Protein AF-A0A1F8FA26-F1 (afdb_monomer)

Solvent-accessible surface area (backbone atoms only — not comparable to full-atom values): 6051 Å² total; per-residue (Å²): 136,88,83,83,86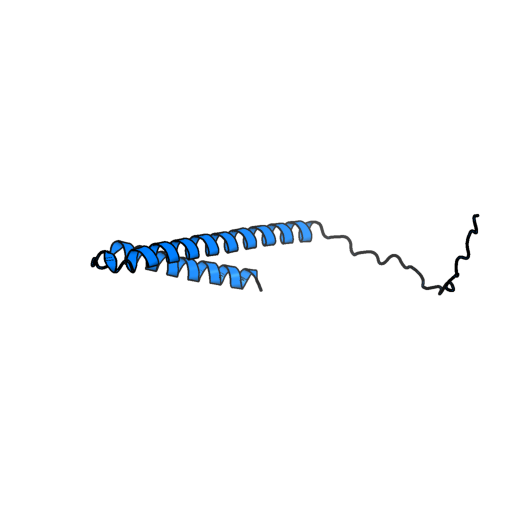,81,84,82,80,76,78,87,73,88,66,86,80,64,79,75,72,70,71,79,78,54,64,70,58,53,56,51,51,51,51,54,50,51,52,52,49,52,50,53,49,51,48,52,54,44,54,50,50,47,51,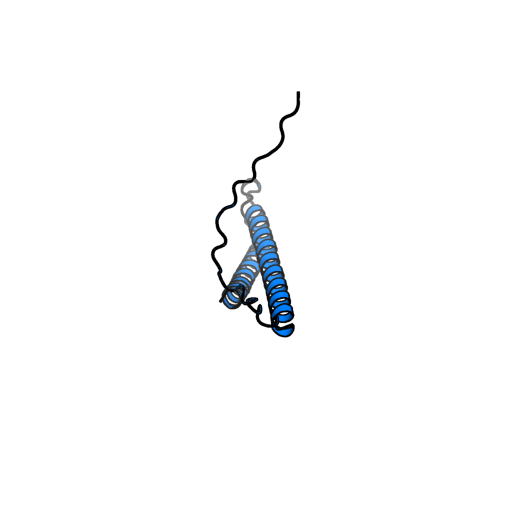54,53,47,54,65,45,60,41,65,90,71,73,56,77,61,51,73,68,58,51,52,53,49,48,51,46,52,54,51,48,52,54,52,50,51,54,50,54,64,74,72,107

Sequence (97 aa):
MSFLRKKEVIPQTKSDDSPKETPPRDLLSEEFNELAGEERKGINRRIFDLESAERILLELAIDKESGISPTTSLLEILQKIREELKDIRQVKEVLDQ

Foldseek 3Di:
DDDDDDDDDDDDDDDPPPPPPPDPDPVVVVVVVVVLVVVLVVLVVLLVVLVVVLVVLVCVQPPVVVVDHDDPVSVVVNVVSVVVNVVSVVVNVVSVD

Structure (mmCIF, N/CA/C/O backbone):
data_AF-A0A1F8FA26-F1
#
_entry.id   AF-A0A1F8FA26-F1
#
loop_
_atom_site.group_PDB
_atom_site.id
_atom_site.type_symbol
_atom_site.label_atom_id
_atom_site.label_alt_id
_atom_site.label_comp_id
_atom_site.label_asym_id
_atom_site.label_entity_id
_atom_site.label_seq_id
_atom_site.pdbx_PDB_ins_code
_atom_site.Cartn_x
_atom_site.Cartn_y
_atom_site.Cartn_z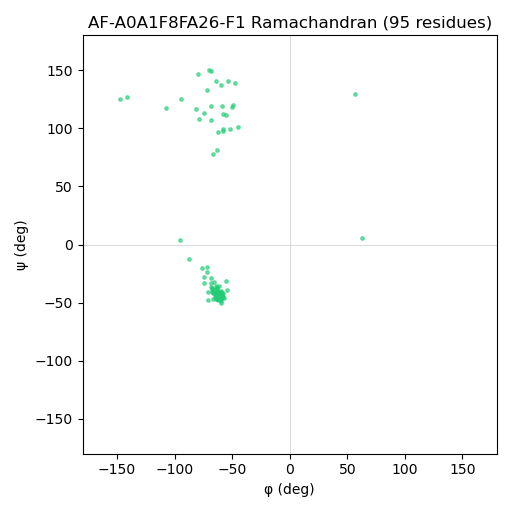
_atom_site.occupancy
_atom_site.B_iso_or_equiv
_atom_site.auth_seq_id
_atom_site.auth_comp_id
_atom_site.auth_asym_id
_atom_site.auth_atom_id
_atom_site.pdbx_PDB_model_num
ATOM 1 N N . MET A 1 1 ? 69.592 5.656 1.514 1.00 38.62 1 MET A N 1
ATOM 2 C CA . MET A 1 1 ? 70.218 4.824 0.465 1.00 38.62 1 MET A CA 1
ATOM 3 C C . MET A 1 1 ? 69.121 4.247 -0.412 1.00 38.62 1 MET A C 1
ATOM 5 O O . MET A 1 1 ? 68.280 3.514 0.087 1.00 38.62 1 MET A O 1
ATOM 9 N N . SER A 1 2 ? 69.090 4.665 -1.676 1.00 44.03 2 SER A N 1
ATOM 10 C CA . SER A 1 2 ? 68.211 4.172 -2.742 1.00 44.03 2 SER A CA 1
ATOM 11 C C . SER A 1 2 ? 68.558 2.743 -3.143 1.00 44.03 2 SER A C 1
ATOM 13 O O . SER A 1 2 ? 69.747 2.474 -3.223 1.00 44.03 2 SER A 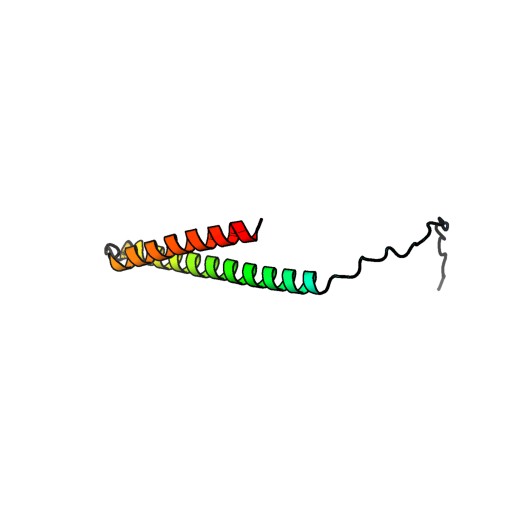O 1
ATOM 15 N N . PHE A 1 3 ? 67.586 1.935 -3.579 1.00 47.12 3 PHE A N 1
ATOM 16 C CA . PHE A 1 3 ? 67.767 1.073 -4.756 1.00 47.12 3 PHE A CA 1
ATOM 17 C C . PHE A 1 3 ? 66.443 0.896 -5.514 1.00 47.12 3 PHE A C 1
ATOM 19 O O . PHE A 1 3 ? 65.415 0.529 -4.953 1.00 47.12 3 PHE A O 1
ATOM 26 N N . LEU A 1 4 ? 66.497 1.225 -6.807 1.00 49.12 4 LEU A N 1
ATOM 27 C CA . LEU A 1 4 ? 65.444 1.077 -7.807 1.00 49.12 4 LEU A CA 1
ATOM 28 C C . LEU A 1 4 ? 65.346 -0.372 -8.331 1.00 49.12 4 LEU A C 1
ATOM 30 O O . LEU A 1 4 ? 66.370 -0.995 -8.588 1.00 49.12 4 LEU A O 1
ATOM 34 N N . ARG A 1 5 ? 64.097 -0.755 -8.656 1.00 50.81 5 ARG A N 1
ATOM 35 C CA . ARG A 1 5 ? 63.594 -1.620 -9.756 1.00 50.81 5 ARG A CA 1
ATOM 36 C C . ARG A 1 5 ? 64.130 -3.053 -9.899 1.00 50.81 5 ARG A C 1
ATOM 38 O O . ARG A 1 5 ? 65.283 -3.226 -10.262 1.00 50.81 5 ARG A O 1
ATOM 45 N N . LYS A 1 6 ? 63.195 -4.011 -10.019 1.00 48.56 6 LYS A N 1
ATOM 46 C CA . LYS A 1 6 ? 63.006 -4.779 -11.271 1.00 48.56 6 LYS A CA 1
ATOM 47 C C . LYS A 1 6 ? 61.520 -5.031 -11.537 1.00 48.56 6 LYS A C 1
ATOM 49 O O . LYS A 1 6 ? 60.794 -5.508 -10.678 1.00 48.56 6 LYS A O 1
ATOM 54 N N . LYS A 1 7 ? 61.098 -4.651 -12.746 1.00 54.16 7 LYS A N 1
ATOM 55 C CA . LYS A 1 7 ? 59.859 -5.092 -13.387 1.00 54.16 7 LYS A CA 1
ATOM 56 C C . LYS A 1 7 ? 60.031 -6.578 -13.701 1.00 54.16 7 LYS A C 1
ATOM 58 O O . LYS A 1 7 ? 60.934 -6.902 -14.471 1.00 54.16 7 LYS A O 1
ATOM 63 N N . GLU A 1 8 ? 59.202 -7.449 -13.145 1.00 48.75 8 GLU A N 1
ATOM 64 C CA . GLU A 1 8 ? 59.016 -8.774 -13.732 1.00 48.75 8 GLU A CA 1
ATOM 65 C C . GLU A 1 8 ? 58.023 -8.644 -14.883 1.00 48.75 8 GLU A C 1
ATOM 67 O O . GLU A 1 8 ? 56.890 -8.188 -14.733 1.00 48.75 8 GLU A O 1
ATOM 72 N N . VAL A 1 9 ? 58.530 -8.947 -16.072 1.00 50.53 9 VAL A N 1
ATOM 73 C CA . VAL A 1 9 ? 57.785 -9.008 -17.321 1.00 50.53 9 VAL A CA 1
ATOM 74 C C . VAL A 1 9 ? 57.057 -10.347 -17.321 1.00 50.53 9 VAL A C 1
ATOM 76 O O . VAL A 1 9 ? 57.693 -11.387 -17.479 1.00 50.53 9 VAL A O 1
ATOM 79 N N . ILE A 1 10 ? 55.738 -10.332 -17.139 1.00 55.09 10 ILE A N 1
ATOM 80 C CA . ILE A 1 10 ? 54.912 -11.498 -17.469 1.00 55.09 10 ILE A CA 1
ATOM 81 C C . ILE A 1 10 ? 54.858 -11.579 -19.007 1.00 55.09 10 ILE A C 1
ATOM 83 O O . ILE A 1 10 ? 54.687 -10.539 -19.653 1.00 55.09 10 ILE A O 1
ATOM 87 N N . PRO A 1 11 ? 55.067 -12.761 -19.618 1.00 44.78 11 PRO A N 1
ATOM 88 C CA . PRO A 1 11 ? 55.196 -12.893 -21.064 1.00 44.78 11 PRO A CA 1
ATOM 89 C C . PRO A 1 11 ? 53.940 -12.406 -21.785 1.00 44.78 11 PRO A C 1
ATOM 91 O O . PRO A 1 11 ? 52.823 -12.743 -21.394 1.00 44.78 11 PRO A O 1
ATOM 94 N N . GLN A 1 12 ? 54.145 -11.659 -22.873 1.00 49.53 12 GLN A N 1
ATOM 95 C CA . GLN A 1 12 ? 53.111 -11.337 -23.851 1.00 49.53 12 GLN A CA 1
ATOM 96 C C . GLN A 1 12 ? 52.525 -12.636 -24.413 1.00 49.53 12 GLN A C 1
ATOM 98 O O . GLN A 1 12 ? 53.076 -13.241 -25.334 1.00 49.53 12 GLN A O 1
ATOM 103 N N . THR A 1 13 ? 51.390 -13.061 -23.872 1.00 43.84 13 THR A N 1
ATOM 104 C CA . THR A 1 13 ? 50.467 -13.907 -24.615 1.00 43.84 13 THR A CA 1
ATOM 105 C C . THR A 1 13 ? 49.778 -12.997 -25.619 1.00 43.84 13 THR A C 1
ATOM 107 O O . THR A 1 13 ? 49.080 -12.054 -25.263 1.00 43.84 13 THR A O 1
ATOM 110 N N . LYS A 1 14 ? 50.061 -13.237 -26.900 1.00 53.91 14 LYS A N 1
ATOM 111 C CA . LYS A 1 14 ? 49.287 -12.686 -28.006 1.00 53.91 14 LYS A CA 1
ATOM 112 C C . LYS A 1 14 ? 47.870 -13.243 -27.881 1.00 53.91 14 LYS A C 1
ATOM 114 O O . LYS A 1 14 ? 47.625 -14.373 -28.290 1.00 53.91 14 LYS A O 1
ATOM 119 N N . SER A 1 15 ? 46.966 -12.489 -27.283 1.00 50.38 15 SER A N 1
ATOM 120 C CA . SER A 1 15 ? 45.547 -12.620 -27.578 1.00 50.38 15 SER A CA 1
ATOM 121 C C . SER A 1 15 ? 45.175 -11.390 -28.375 1.00 50.38 15 SER A C 1
ATOM 123 O O . SER A 1 15 ? 45.347 -10.277 -27.884 1.00 50.38 15 SER A O 1
ATOM 125 N N . ASP A 1 16 ? 44.746 -11.607 -29.613 1.00 44.31 16 ASP A N 1
ATOM 126 C CA . ASP A 1 16 ? 44.060 -10.615 -30.424 1.00 44.31 16 ASP A CA 1
ATOM 127 C C . ASP A 1 16 ? 42.998 -9.913 -29.569 1.00 44.31 16 ASP A C 1
ATOM 129 O O . ASP A 1 16 ? 41.912 -10.453 -29.338 1.00 44.31 16 ASP A O 1
ATOM 133 N N . ASP A 1 17 ? 43.315 -8.704 -29.098 1.00 51.09 17 ASP A N 1
ATOM 134 C CA . ASP A 1 17 ? 42.325 -7.715 -28.687 1.00 51.09 17 ASP A CA 1
ATOM 135 C C . ASP A 1 17 ? 41.581 -7.310 -29.957 1.00 51.09 17 ASP A C 1
ATOM 137 O O . ASP A 1 17 ? 41.811 -6.269 -30.573 1.00 51.09 17 ASP A O 1
ATOM 141 N N . SER A 1 18 ? 40.675 -8.190 -30.371 1.00 50.28 18 SER A N 1
ATOM 142 C CA . SER A 1 18 ? 39.514 -7.751 -31.118 1.00 50.28 18 SER A CA 1
ATOM 143 C C . SER A 1 18 ? 38.828 -6.773 -30.167 1.00 50.28 18 SER A C 1
ATOM 145 O O . SER A 1 18 ? 38.477 -7.205 -29.061 1.00 50.28 18 SER A O 1
ATOM 147 N N . PRO A 1 19 ? 38.648 -5.481 -30.503 1.00 47.28 19 PRO A N 1
ATOM 148 C CA . PRO A 1 19 ? 37.723 -4.674 -29.735 1.00 47.28 19 PRO A CA 1
ATOM 149 C C . PRO A 1 19 ? 36.411 -5.446 -29.798 1.00 47.28 19 PRO A C 1
ATOM 151 O O . PRO A 1 19 ? 35.845 -5.629 -30.875 1.00 47.28 19 PRO A O 1
ATOM 154 N N . LYS A 1 20 ? 35.976 -6.005 -28.664 1.00 46.19 20 LYS A N 1
ATOM 155 C CA . LYS A 1 20 ? 34.588 -6.415 -28.530 1.00 46.19 20 LYS A CA 1
ATOM 156 C C . LYS A 1 20 ? 33.832 -5.127 -28.782 1.00 46.19 20 LYS A C 1
ATOM 158 O O . LYS A 1 20 ? 33.802 -4.267 -27.904 1.00 46.19 20 LYS A O 1
ATOM 163 N N . GLU A 1 21 ? 33.334 -4.959 -30.001 1.00 48.91 21 GLU A N 1
ATOM 164 C CA . GLU A 1 21 ? 32.310 -3.986 -30.311 1.00 48.91 21 GLU A CA 1
ATOM 165 C C . GLU A 1 21 ? 31.213 -4.273 -29.294 1.00 48.91 21 GLU A C 1
ATOM 167 O O . GLU A 1 21 ? 30.478 -5.254 -29.398 1.00 48.91 21 GLU A O 1
ATOM 172 N N . THR A 1 22 ? 31.179 -3.485 -28.219 1.00 58.09 22 THR A N 1
ATOM 173 C CA . THR A 1 22 ? 29.967 -3.339 -27.433 1.00 58.09 22 THR A CA 1
ATOM 174 C C . THR A 1 22 ? 28.896 -3.029 -28.464 1.00 58.09 22 THR A C 1
ATOM 176 O O . THR A 1 22 ? 29.072 -2.037 -29.183 1.00 58.09 22 THR A O 1
ATOM 179 N N . PRO A 1 23 ? 27.859 -3.877 -28.603 1.00 62.25 23 PRO A N 1
ATOM 180 C CA . PRO A 1 23 ? 26.785 -3.613 -29.540 1.00 62.25 23 PRO A CA 1
ATOM 181 C C . PRO A 1 23 ? 26.333 -2.167 -29.347 1.00 62.25 23 PRO A C 1
ATOM 183 O O . PRO A 1 23 ? 26.306 -1.715 -28.193 1.00 62.25 23 PRO A O 1
ATOM 186 N N . PRO A 1 24 ? 26.053 -1.421 -30.429 1.00 58.00 24 PRO A N 1
ATOM 187 C CA . PRO A 1 24 ? 25.584 -0.051 -30.303 1.00 58.00 24 PRO A CA 1
ATOM 188 C C . PRO A 1 24 ? 24.431 -0.047 -29.303 1.00 58.00 24 PRO A C 1
ATOM 190 O O . PRO A 1 24 ? 23.460 -0.784 -29.472 1.00 58.00 24 PRO A O 1
ATOM 193 N N . ARG A 1 25 ? 24.602 0.702 -28.207 1.00 58.22 25 ARG A N 1
ATOM 194 C CA . ARG A 1 25 ? 23.555 0.884 -27.205 1.00 58.22 25 ARG A CA 1
ATOM 195 C C . ARG A 1 25 ? 22.365 1.472 -27.940 1.00 58.22 25 ARG A C 1
ATOM 197 O O . ARG A 1 25 ? 22.455 2.577 -28.472 1.00 58.22 25 ARG A O 1
ATOM 204 N N . ASP A 1 26 ? 21.301 0.691 -28.044 1.00 70.56 26 ASP A N 1
ATOM 205 C CA . ASP A 1 26 ? 20.071 1.151 -28.658 1.00 70.56 26 ASP A CA 1
ATOM 206 C C . ASP A 1 26 ? 19.481 2.204 -27.718 1.00 70.56 26 ASP A C 1
ATOM 208 O O . ASP A 1 26 ? 19.038 1.870 -26.619 1.00 70.56 26 ASP A O 1
ATOM 212 N N . LEU A 1 27 ? 19.552 3.479 -28.103 1.00 64.81 27 LEU A N 1
ATOM 213 C CA . LEU A 1 27 ? 19.079 4.604 -27.287 1.00 64.81 27 LEU A CA 1
ATOM 214 C C . LEU A 1 27 ? 17.609 4.412 -26.882 1.00 64.81 27 LEU A C 1
ATOM 216 O O . LEU A 1 27 ? 17.221 4.758 -25.771 1.00 64.81 27 LEU A O 1
ATOM 220 N N . LEU A 1 28 ? 16.822 3.749 -27.738 1.00 71.94 28 LEU A N 1
ATOM 221 C CA . LEU A 1 28 ? 15.432 3.393 -27.458 1.00 71.94 28 LEU A CA 1
ATOM 222 C C . LEU A 1 28 ? 15.307 2.378 -26.312 1.00 71.94 28 LEU A C 1
ATOM 224 O O . LEU A 1 28 ? 14.343 2.417 -25.551 1.00 71.94 28 LEU A O 1
ATOM 228 N N . SER A 1 29 ? 16.285 1.482 -26.160 1.00 74.44 29 SER A N 1
ATOM 229 C CA . SER A 1 29 ? 16.319 0.513 -25.061 1.00 74.44 29 SER A CA 1
ATOM 230 C C . SER A 1 29 ? 16.708 1.155 -23.728 1.00 74.44 29 SER A C 1
ATOM 232 O O . SER A 1 29 ? 16.200 0.742 -22.688 1.00 74.44 29 SER A O 1
ATOM 234 N N . GLU A 1 30 ? 17.570 2.177 -23.733 1.00 79.06 30 GLU A N 1
ATOM 235 C CA . GLU A 1 30 ? 17.945 2.908 -22.517 1.00 79.06 30 GLU A CA 1
ATOM 236 C C . GLU A 1 30 ? 16.772 3.760 -22.014 1.00 79.06 30 GLU A C 1
ATOM 238 O O . GLU A 1 30 ? 16.391 3.618 -20.854 1.00 79.06 30 GLU A O 1
ATOM 243 N N . GLU A 1 31 ? 16.120 4.528 -22.892 1.00 78.38 31 GLU A N 1
ATOM 244 C CA . GLU A 1 31 ? 14.932 5.325 -22.543 1.00 78.38 31 GLU A CA 1
ATOM 245 C C . GLU A 1 31 ? 13.780 4.453 -22.015 1.00 78.38 31 GLU A C 1
ATOM 247 O O . GLU A 1 31 ? 13.131 4.790 -21.022 1.00 78.38 31 GLU A O 1
ATOM 252 N N . PHE A 1 32 ? 13.546 3.292 -22.638 1.00 79.62 32 PHE A N 1
ATOM 253 C CA . PHE A 1 32 ? 12.527 2.347 -22.179 1.00 79.62 32 PHE A CA 1
ATOM 254 C C . PHE A 1 32 ? 12.859 1.763 -20.798 1.00 79.62 32 PHE A C 1
ATOM 256 O O . PHE A 1 32 ? 11.984 1.669 -19.935 1.00 79.62 32 PHE A O 1
ATOM 263 N N . ASN A 1 33 ? 14.123 1.397 -20.564 1.00 81.62 33 ASN A N 1
ATOM 264 C CA . ASN A 1 33 ? 14.573 0.871 -19.276 1.00 81.62 33 ASN A CA 1
ATOM 265 C C . ASN A 1 33 ? 14.521 1.930 -18.165 1.00 81.62 33 ASN A C 1
ATOM 267 O O . ASN A 1 33 ? 14.172 1.603 -17.030 1.00 81.62 33 ASN A O 1
ATOM 271 N N . GLU A 1 34 ? 14.841 3.187 -18.474 1.00 85.06 34 GLU A N 1
ATOM 272 C CA . GLU A 1 34 ? 14.709 4.302 -17.534 1.00 85.06 34 GLU A CA 1
ATOM 273 C C . GLU A 1 34 ? 13.246 4.531 -17.150 1.00 85.06 34 GLU A C 1
ATOM 275 O O . GLU A 1 34 ? 12.933 4.592 -15.959 1.00 85.06 34 GLU A O 1
ATOM 280 N N . LEU A 1 35 ? 12.338 4.560 -18.131 1.00 86.25 35 LEU A N 1
ATOM 281 C CA . LEU A 1 35 ? 10.904 4.705 -17.884 1.00 86.25 35 LEU A CA 1
ATOM 282 C C . LEU A 1 35 ? 10.357 3.550 -17.032 1.00 86.25 35 LEU A C 1
ATOM 284 O O . LEU A 1 35 ? 9.674 3.786 -16.036 1.00 86.25 35 LEU A O 1
ATOM 288 N N . ALA A 1 36 ? 10.708 2.305 -17.365 1.00 84.44 36 ALA A N 1
ATOM 289 C CA . ALA A 1 36 ? 10.332 1.135 -16.572 1.00 84.44 36 ALA A CA 1
ATOM 290 C C . ALA A 1 36 ? 10.904 1.198 -15.142 1.00 84.44 36 ALA A C 1
ATOM 292 O O . ALA A 1 36 ? 10.248 0.793 -14.179 1.00 84.44 36 ALA A O 1
ATOM 293 N N . GLY A 1 37 ? 12.117 1.734 -14.986 1.00 87.31 37 GLY A N 1
ATOM 294 C CA . GLY A 1 37 ? 12.742 1.977 -13.690 1.00 87.31 37 GLY A CA 1
ATOM 295 C C . GLY A 1 37 ? 11.984 3.002 -12.844 1.00 87.31 37 GLY A C 1
ATOM 296 O O . GLY A 1 37 ? 11.762 2.765 -11.654 1.00 87.31 37 GLY A O 1
ATOM 297 N N . GLU A 1 38 ? 11.559 4.116 -13.440 1.00 90.31 38 GLU A N 1
ATOM 298 C CA . GLU A 1 38 ? 10.766 5.147 -12.760 1.00 90.31 38 GLU A CA 1
ATOM 299 C C . GLU A 1 38 ? 9.369 4.641 -12.376 1.00 90.31 38 GLU A C 1
ATOM 301 O O . GLU A 1 38 ? 8.943 4.835 -11.234 1.00 90.31 38 GLU A O 1
ATOM 306 N N . GLU A 1 39 ? 8.699 3.894 -13.256 1.00 89.19 39 GLU A N 1
ATOM 307 C CA . GLU A 1 39 ? 7.410 3.250 -12.957 1.00 89.19 39 GLU A CA 1
ATOM 308 C C . GLU A 1 39 ? 7.525 2.275 -11.772 1.00 89.19 39 GLU A C 1
ATOM 310 O O . GLU A 1 39 ? 6.754 2.349 -10.807 1.00 89.19 39 GLU A O 1
ATOM 315 N N . ARG A 1 40 ? 8.556 1.416 -11.760 1.00 91.44 40 ARG A N 1
ATOM 316 C CA . ARG A 1 40 ? 8.826 0.506 -10.631 1.00 91.44 40 ARG A CA 1
ATOM 317 C C . ARG A 1 40 ? 9.078 1.267 -9.327 1.00 91.44 40 ARG A C 1
ATOM 319 O O . ARG A 1 40 ? 8.578 0.861 -8.275 1.00 91.44 40 ARG A O 1
ATOM 326 N N . LYS A 1 41 ? 9.834 2.373 -9.360 1.00 93.44 41 LYS A N 1
ATOM 327 C CA . LYS A 1 41 ? 10.052 3.225 -8.174 1.00 93.44 41 LYS A CA 1
ATOM 328 C C . LYS A 1 41 ? 8.740 3.830 -7.675 1.00 93.44 41 LYS A C 1
ATOM 330 O O . LYS A 1 41 ? 8.489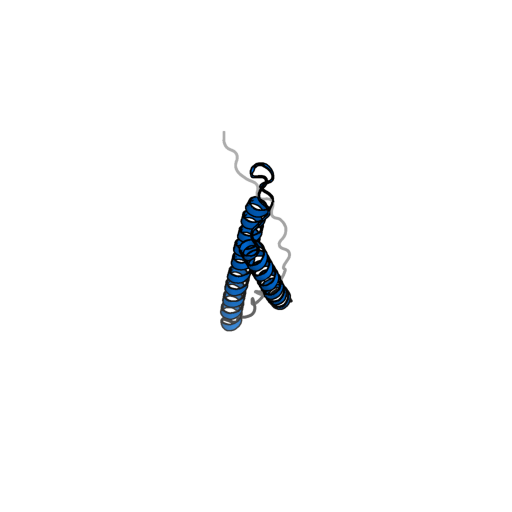 3.795 -6.470 1.00 93.44 41 LYS A O 1
ATOM 335 N N . GLY A 1 42 ? 7.909 4.348 -8.579 1.00 95.19 42 GLY A N 1
ATOM 336 C CA . GLY A 1 42 ? 6.604 4.925 -8.254 1.00 95.19 42 GLY A CA 1
ATOM 337 C C . GLY A 1 42 ? 5.683 3.921 -7.563 1.00 95.19 42 GLY A C 1
ATOM 338 O O . GLY A 1 42 ? 5.099 4.219 -6.520 1.00 95.19 42 GLY A O 1
ATOM 339 N N . ILE A 1 43 ? 5.627 2.696 -8.082 1.00 95.00 43 ILE A N 1
ATOM 340 C CA . ILE A 1 43 ? 4.829 1.608 -7.507 1.00 95.00 43 ILE A CA 1
ATOM 341 C C . ILE A 1 43 ? 5.354 1.172 -6.144 1.00 95.00 43 ILE A C 1
ATOM 343 O O . ILE A 1 43 ? 4.574 1.078 -5.197 1.00 95.00 43 ILE A O 1
ATOM 347 N N . ASN A 1 44 ? 6.665 0.968 -6.004 1.00 95.00 44 ASN A N 1
ATOM 348 C CA . ASN A 1 44 ? 7.262 0.608 -4.716 1.00 95.00 44 ASN A CA 1
ATOM 349 C C . ASN A 1 44 ? 6.996 1.677 -3.651 1.00 95.00 44 ASN A C 1
ATOM 351 O O . ASN A 1 44 ? 6.676 1.346 -2.510 1.00 95.00 44 ASN A O 1
ATOM 355 N N . ARG A 1 45 ? 7.071 2.958 -4.030 1.00 97.00 45 ARG A N 1
ATOM 356 C CA . ARG A 1 45 ? 6.731 4.067 -3.137 1.00 97.00 45 ARG A CA 1
ATOM 357 C C . ARG A 1 45 ? 5.263 4.023 -2.719 1.00 97.00 45 ARG 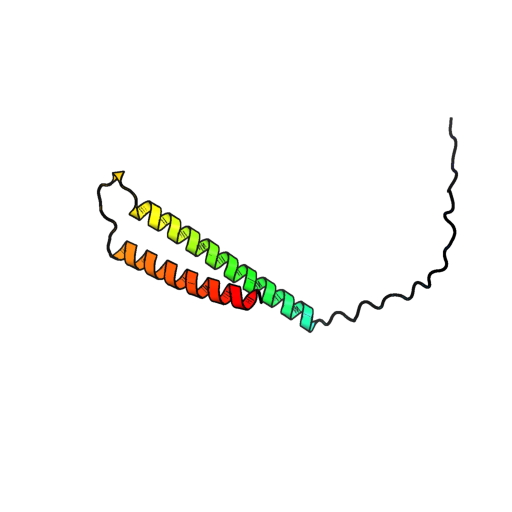A C 1
ATOM 359 O O . ARG A 1 45 ? 4.973 4.120 -1.533 1.00 97.00 45 ARG A O 1
ATOM 366 N N . ARG A 1 46 ? 4.345 3.820 -3.665 1.00 97.00 46 ARG A N 1
ATOM 367 C CA . ARG A 1 46 ? 2.908 3.752 -3.366 1.00 97.00 46 ARG A CA 1
ATOM 368 C C . ARG A 1 46 ? 2.562 2.577 -2.446 1.00 97.00 46 ARG A C 1
ATOM 370 O O . ARG A 1 46 ? 1.758 2.748 -1.538 1.00 97.00 46 ARG A O 1
ATOM 377 N N . ILE A 1 47 ? 3.194 1.414 -2.636 1.00 97.81 47 ILE A N 1
ATOM 378 C CA . ILE A 1 47 ? 3.057 0.268 -1.720 1.00 97.81 47 ILE A CA 1
ATOM 379 C C . ILE A 1 47 ? 3.514 0.658 -0.315 1.00 97.81 47 ILE A C 1
ATOM 381 O O . ILE A 1 47 ? 2.770 0.451 0.639 1.00 97.81 47 ILE A O 1
ATOM 385 N N . PHE A 1 48 ? 4.701 1.255 -0.189 1.00 97.62 48 PHE A N 1
ATOM 386 C CA . PHE A 1 48 ? 5.236 1.682 1.104 1.00 97.62 48 PHE A CA 1
ATOM 387 C C . PHE A 1 48 ? 4.304 2.668 1.826 1.00 97.62 48 PHE A C 1
ATOM 389 O O . PHE A 1 48 ? 4.041 2.509 3.021 1.00 97.62 48 PHE A O 1
ATOM 396 N N . ASP A 1 49 ? 3.781 3.661 1.105 1.00 97.25 49 ASP A N 1
ATOM 397 C CA . ASP A 1 49 ? 2.880 4.672 1.664 1.00 97.25 49 ASP A CA 1
ATOM 398 C C . ASP A 1 49 ? 1.571 4.033 2.166 1.00 97.25 49 ASP A C 1
ATOM 400 O O . ASP A 1 49 ? 1.109 4.334 3.270 1.00 97.25 49 ASP A O 1
ATOM 404 N N . LEU A 1 50 ? 1.002 3.094 1.404 1.00 97.75 50 LEU A N 1
ATOM 405 C CA . LEU A 1 50 ? -0.225 2.385 1.778 1.00 97.75 50 LEU A CA 1
ATOM 406 C C . LEU A 1 50 ? -0.023 1.400 2.938 1.00 97.75 50 LEU A C 1
ATOM 408 O O . LEU A 1 50 ? -0.860 1.348 3.835 1.00 97.75 50 LEU A O 1
ATOM 412 N N . GLU A 1 51 ? 1.083 0.652 2.969 1.00 97.31 51 GLU A N 1
AT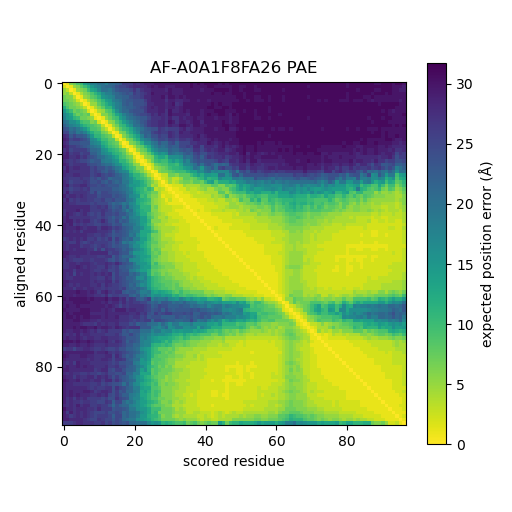OM 413 C CA . GLU A 1 51 ? 1.429 -0.231 4.097 1.00 97.31 51 GLU A CA 1
ATOM 414 C C . GLU A 1 51 ? 1.645 0.567 5.387 1.00 97.31 51 GLU A C 1
ATOM 416 O O . GLU A 1 51 ? 1.235 0.149 6.474 1.00 97.31 51 GLU A O 1
ATOM 421 N N . SER A 1 52 ? 2.263 1.744 5.268 1.00 96.94 52 SER A N 1
ATOM 422 C CA . SER A 1 52 ? 2.447 2.664 6.390 1.00 96.94 52 SER A CA 1
ATOM 423 C C . SER A 1 52 ? 1.105 3.189 6.899 1.00 96.94 52 SER A C 1
ATOM 425 O O . SER A 1 52 ? 0.860 3.180 8.106 1.00 96.94 52 SER A O 1
ATOM 427 N N . ALA A 1 53 ? 0.207 3.587 5.992 1.00 95.06 53 ALA A N 1
ATOM 428 C CA . ALA A 1 53 ? -1.142 4.017 6.344 1.00 95.06 53 ALA A CA 1
ATOM 429 C C . ALA A 1 53 ? -1.953 2.890 7.006 1.00 95.06 53 ALA A C 1
ATOM 431 O O . 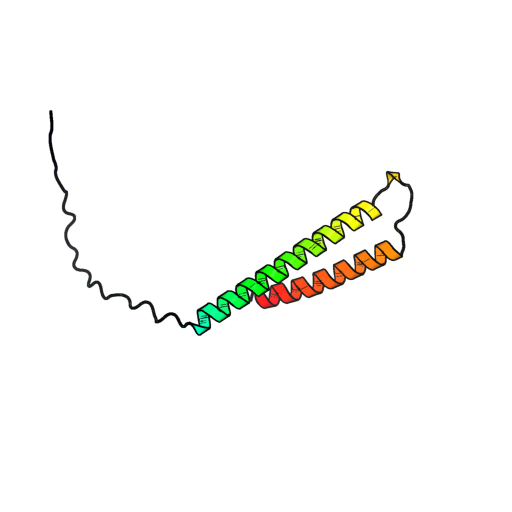ALA A 1 53 ? -2.587 3.127 8.034 1.00 95.06 53 ALA A O 1
ATOM 432 N N . GLU A 1 54 ? -1.895 1.661 6.477 1.00 94.94 54 GLU A N 1
ATOM 433 C CA . GLU A 1 54 ? -2.553 0.499 7.085 1.00 94.94 54 GLU A CA 1
ATOM 434 C C . GLU A 1 54 ? -2.064 0.284 8.521 1.00 94.94 54 GLU A C 1
ATOM 436 O O . GLU A 1 54 ? -2.879 0.118 9.429 1.00 94.94 54 GLU A O 1
ATOM 441 N N . ARG A 1 55 ? -0.745 0.337 8.747 1.00 94.75 55 ARG A N 1
ATOM 442 C CA . ARG A 1 55 ? -0.160 0.150 10.079 1.00 94.75 55 ARG A CA 1
ATOM 443 C C . ARG A 1 55 ? -0.661 1.192 11.076 1.00 94.75 55 ARG A C 1
ATOM 445 O O . ARG A 1 55 ? -1.115 0.814 12.150 1.00 94.75 55 ARG A O 1
ATOM 452 N N . ILE A 1 56 ? -0.634 2.472 10.704 1.00 91.94 56 ILE A N 1
ATOM 453 C CA . ILE A 1 56 ? -1.108 3.568 11.563 1.00 91.94 56 ILE A CA 1
ATOM 454 C C . ILE A 1 56 ? -2.590 3.377 11.903 1.00 91.94 56 ILE A C 1
ATOM 456 O O . ILE A 1 56 ? -2.995 3.500 13.056 1.00 91.94 56 ILE A O 1
ATOM 460 N N . LEU A 1 57 ? -3.416 3.043 10.911 1.00 89.88 57 LEU A N 1
ATOM 461 C CA . LEU A 1 57 ? -4.850 2.852 11.126 1.00 89.88 57 LEU A CA 1
ATOM 462 C C . LEU A 1 57 ? -5.153 1.611 11.973 1.00 89.88 57 LEU A C 1
ATOM 464 O O . LEU A 1 57 ? -6.102 1.631 12.754 1.00 89.88 57 LEU A O 1
ATOM 468 N N . LEU A 1 58 ? -4.353 0.549 11.859 1.00 89.88 58 LEU A N 1
ATOM 469 C CA . LEU A 1 58 ? -4.453 -0.622 12.729 1.00 89.88 58 LEU A CA 1
ATOM 470 C C . LEU A 1 58 ? -4.048 -0.301 14.166 1.00 89.88 58 LEU A C 1
ATOM 472 O O . LEU A 1 58 ? -4.727 -0.748 15.083 1.00 89.88 58 LEU A O 1
ATOM 476 N N . GLU A 1 59 ? -2.991 0.483 14.375 1.00 88.38 59 GLU A N 1
ATOM 477 C CA . GLU A 1 59 ? -2.597 0.952 15.709 1.00 88.38 59 GLU A CA 1
ATOM 478 C C . GLU A 1 59 ? -3.724 1.764 16.358 1.00 88.38 59 GLU A C 1
ATOM 480 O O . GLU A 1 59 ? -4.101 1.485 17.494 1.00 88.38 59 GLU A O 1
ATOM 485 N N . LEU A 1 60 ? -4.348 2.673 15.602 1.00 84.56 60 LEU A N 1
ATOM 486 C CA . LEU A 1 60 ? -5.522 3.430 16.052 1.00 84.56 60 LEU A CA 1
ATOM 487 C C . LEU A 1 60 ? -6.738 2.533 16.329 1.00 84.56 60 LEU A C 1
ATOM 489 O O . LEU A 1 60 ? -7.501 2.791 17.255 1.00 84.56 60 LEU A O 1
ATOM 493 N N . ALA A 1 61 ? -6.938 1.479 15.534 1.00 82.44 61 ALA A N 1
ATOM 494 C CA . ALA A 1 61 ? -8.048 0.545 15.716 1.00 82.44 61 ALA A CA 1
ATOM 495 C C . ALA A 1 61 ? -7.854 -0.401 16.912 1.00 82.44 61 ALA A C 1
ATOM 497 O O . ALA A 1 61 ? -8.832 -0.893 17.475 1.00 82.44 61 ALA A O 1
ATOM 498 N N . ILE A 1 62 ? -6.599 -0.699 17.260 1.00 80.00 62 ILE A N 1
ATOM 499 C CA . ILE A 1 62 ? -6.204 -1.628 18.325 1.00 80.00 62 ILE A CA 1
ATOM 500 C C . ILE A 1 62 ? -5.933 -0.883 19.635 1.00 80.00 62 ILE A C 1
ATOM 502 O O . ILE A 1 62 ? -5.565 -1.537 20.607 1.00 80.00 62 ILE A O 1
ATOM 506 N N . ASP A 1 63 ? -6.139 0.434 19.715 1.00 75.88 63 ASP A N 1
ATOM 507 C CA . ASP A 1 63 ? -5.942 1.201 20.948 1.00 75.88 63 ASP A CA 1
ATOM 508 C C . ASP A 1 63 ? -6.915 0.754 22.062 1.00 75.88 63 ASP A C 1
ATOM 510 O O . ASP A 1 63 ? -7.984 1.320 22.304 1.00 75.88 63 ASP A O 1
ATOM 514 N N . LYS A 1 64 ? -6.529 -0.339 22.727 1.00 60.06 64 LYS A N 1
ATOM 515 C CA . LYS A 1 64 ? -7.260 -1.057 23.770 1.00 60.06 64 LYS A CA 1
ATOM 516 C C . LYS A 1 64 ? -7.299 -0.267 25.070 1.00 60.06 64 LYS A C 1
ATOM 518 O O . LYS A 1 64 ? -8.164 -0.554 25.893 1.00 60.06 64 LYS A O 1
ATOM 523 N N . GLU A 1 65 ? -6.398 0.699 25.257 1.00 61.69 65 GLU A N 1
ATOM 524 C CA . GLU A 1 65 ? -6.411 1.579 26.429 1.00 61.69 65 GLU A CA 1
ATOM 525 C C . GLU A 1 65 ? -7.621 2.516 26.401 1.00 61.69 65 GLU A C 1
ATOM 527 O O . GLU A 1 65 ? -8.163 2.851 27.454 1.00 61.69 65 GLU A O 1
ATOM 532 N N . SER A 1 66 ? -8.116 2.857 25.207 1.00 67.88 66 SER A N 1
ATOM 533 C CA . SER A 1 66 ? -9.317 3.679 25.054 1.00 67.88 66 SER A CA 1
ATOM 534 C C . SER A 1 66 ? -10.617 2.946 25.423 1.00 67.88 66 SER A C 1
ATOM 536 O O . SER A 1 66 ? -11.617 3.590 25.733 1.00 67.88 66 SER A O 1
ATOM 538 N N . GLY A 1 67 ? -10.638 1.605 25.371 1.00 68.38 67 GLY A N 1
ATOM 539 C CA . GLY A 1 67 ? -11.858 0.799 25.522 1.00 68.38 67 GLY A CA 1
ATOM 540 C C . GLY A 1 67 ? -12.914 1.035 24.428 1.00 68.38 67 GLY A C 1
ATOM 541 O O . GLY A 1 67 ? -14.020 0.497 24.513 1.00 68.38 67 GLY A O 1
ATOM 542 N N . ILE A 1 68 ? -12.593 1.833 23.405 1.00 68.69 68 ILE A N 1
ATOM 543 C CA . ILE A 1 68 ? -13.488 2.199 22.312 1.00 68.69 68 ILE A CA 1
ATOM 544 C C . ILE A 1 68 ? -13.249 1.230 21.154 1.00 68.69 68 ILE A C 1
ATOM 546 O O . ILE A 1 68 ? -12.130 1.060 20.678 1.00 68.69 68 ILE A O 1
ATOM 550 N N . SER A 1 69 ? -14.318 0.583 20.687 1.00 73.62 69 SER A N 1
ATOM 551 C CA . SER A 1 69 ? -14.257 -0.215 19.461 1.00 73.62 69 SER A CA 1
ATOM 552 C C . SER A 1 69 ? -13.952 0.695 18.266 1.00 73.62 69 SER A C 1
ATOM 554 O O . SER A 1 69 ? -14.536 1.781 18.182 1.00 73.62 69 SER A O 1
ATOM 556 N N . PRO A 1 70 ? -13.118 0.261 17.303 1.00 80.38 70 PRO A N 1
ATOM 557 C CA . PRO A 1 70 ? -12.884 1.018 16.081 1.00 80.38 70 PRO A CA 1
ATOM 558 C C . PRO A 1 70 ? -14.202 1.361 15.384 1.00 80.38 70 PRO A C 1
ATOM 560 O O . PRO A 1 70 ? -15.137 0.556 15.346 1.00 80.38 70 PRO A O 1
ATOM 563 N N . THR A 1 71 ? -14.276 2.576 14.841 1.00 84.69 71 THR A N 1
ATOM 564 C CA . THR A 1 71 ? -15.470 3.045 14.133 1.00 84.69 71 THR A CA 1
ATOM 565 C C . THR A 1 71 ? -15.637 2.297 12.810 1.00 84.69 71 THR A C 1
ATOM 567 O O . THR A 1 71 ? -14.656 1.912 12.174 1.00 84.69 71 THR A O 1
ATOM 570 N N . THR A 1 72 ? -16.879 2.124 12.348 1.00 85.25 72 THR A N 1
ATOM 571 C CA . THR A 1 72 ? -17.169 1.502 11.041 1.00 85.25 72 THR A CA 1
ATOM 572 C C . THR A 1 72 ? -16.427 2.204 9.900 1.00 85.25 72 THR A C 1
ATOM 574 O O . THR A 1 72 ? -15.853 1.542 9.045 1.00 85.25 72 THR A O 1
ATOM 577 N N . SER A 1 73 ? -16.336 3.538 9.954 1.00 88.62 73 SER A N 1
ATOM 578 C CA . SER A 1 73 ? -15.572 4.346 8.993 1.00 88.62 73 SER A CA 1
ATOM 579 C C . SER A 1 73 ? -14.084 3.971 8.957 1.00 88.62 73 SER A C 1
ATOM 581 O O . SER A 1 73 ? -13.511 3.806 7.883 1.00 88.62 73 SER A O 1
ATOM 583 N N . LEU A 1 74 ? -13.457 3.757 10.120 1.00 89.75 74 LEU A N 1
ATOM 584 C CA . LEU A 1 74 ? -12.055 3.339 10.189 1.00 89.75 74 LEU A CA 1
ATOM 585 C C . LEU A 1 74 ? -11.837 1.971 9.525 1.00 89.75 74 LEU A C 1
ATOM 587 O O . LEU A 1 74 ? -10.869 1.783 8.790 1.00 89.75 74 LEU A O 1
ATOM 591 N N . LEU A 1 75 ? -12.756 1.030 9.754 1.00 90.06 75 LEU A N 1
ATOM 592 C CA . LEU A 1 75 ? -12.705 -0.302 9.149 1.00 90.06 75 LEU A CA 1
ATOM 593 C C . LEU A 1 75 ? -12.900 -0.252 7.627 1.00 90.06 75 LEU A C 1
ATOM 595 O O . LEU A 1 75 ? -12.198 -0.956 6.904 1.00 90.06 75 LEU A O 1
ATOM 599 N N . GLU A 1 76 ? -13.794 0.605 7.133 1.00 93.25 76 GLU A N 1
ATOM 600 C CA . GLU A 1 76 ? -13.990 0.826 5.695 1.00 93.25 76 GLU A CA 1
ATOM 601 C C . GLU A 1 76 ? -12.740 1.414 5.028 1.00 93.25 76 GLU A C 1
ATOM 603 O O . GLU A 1 76 ? -12.365 0.994 3.933 1.00 93.25 76 GLU A O 1
ATOM 608 N N . ILE A 1 77 ? -12.063 2.363 5.683 1.00 93.69 77 ILE A N 1
ATOM 609 C CA . ILE A 1 77 ? -10.806 2.935 5.178 1.00 93.69 77 ILE A CA 1
ATOM 610 C C . ILE A 1 77 ? -9.714 1.858 5.128 1.00 93.69 77 ILE A C 1
ATOM 612 O O . ILE A 1 77 ? -9.037 1.722 4.109 1.00 93.69 77 ILE A O 1
ATOM 616 N N . LEU A 1 78 ? -9.574 1.057 6.189 1.00 94.12 78 LEU A N 1
ATOM 617 C CA . LEU A 1 78 ? -8.643 -0.075 6.220 1.00 94.12 78 LEU A CA 1
ATOM 618 C C . LEU A 1 78 ? -8.920 -1.076 5.095 1.00 94.12 78 LEU A C 1
ATOM 620 O O . LEU A 1 78 ? -7.988 -1.560 4.454 1.00 94.12 78 LEU A O 1
ATOM 624 N N . GLN A 1 79 ? -10.192 -1.377 4.830 1.00 95.44 79 GLN A N 1
ATOM 625 C CA . GLN A 1 79 ? -10.567 -2.269 3.740 1.00 95.44 79 GLN A CA 1
ATOM 626 C C . GLN A 1 79 ? -10.164 -1.695 2.376 1.00 95.44 79 GLN A C 1
ATOM 628 O O . GLN A 1 79 ? -9.541 -2.406 1.590 1.00 95.44 79 GLN A O 1
ATOM 633 N N . LYS A 1 80 ? -10.439 -0.411 2.120 1.00 96.62 80 LYS A N 1
ATOM 634 C CA . LYS A 1 80 ? -10.042 0.254 0.868 1.00 96.62 80 LYS A CA 1
ATOM 635 C C . LYS A 1 80 ? -8.532 0.229 0.649 1.00 96.62 80 LYS A C 1
ATOM 637 O O . LYS A 1 80 ? -8.081 -0.078 -0.447 1.00 96.62 80 LYS A O 1
ATOM 642 N N . ILE A 1 81 ? -7.745 0.487 1.696 1.00 96.88 81 ILE A N 1
ATOM 643 C CA . ILE A 1 81 ? -6.278 0.421 1.615 1.00 96.88 81 ILE A CA 1
ATOM 644 C C . ILE A 1 81 ? -5.808 -0.991 1.255 1.00 96.88 81 ILE A C 1
ATOM 646 O O . ILE A 1 81 ? -4.904 -1.146 0.439 1.00 96.88 81 ILE A O 1
ATOM 650 N N . ARG A 1 82 ? -6.431 -2.031 1.821 1.00 96.69 82 ARG A N 1
ATOM 651 C CA . ARG A 1 82 ? -6.094 -3.429 1.506 1.00 96.69 82 ARG A CA 1
ATOM 652 C C . ARG A 1 82 ? -6.431 -3.811 0.072 1.00 96.69 82 ARG A C 1
ATOM 654 O O . ARG A 1 82 ? -5.654 -4.527 -0.556 1.00 96.69 82 ARG A O 1
ATOM 661 N N . GLU A 1 83 ? -7.577 -3.358 -0.426 1.00 97.88 83 GLU A N 1
ATOM 662 C CA . GLU A 1 83 ? -7.976 -3.547 -1.824 1.00 97.88 83 GLU A CA 1
ATOM 663 C C . GLU A 1 83 ? -6.965 -2.869 -2.755 1.00 97.88 83 GLU A C 1
ATOM 665 O O . GLU A 1 83 ? -6.417 -3.513 -3.647 1.00 97.88 83 GLU A O 1
ATOM 670 N N . GLU A 1 84 ? -6.592 -1.625 -2.463 1.00 97.00 84 GLU A N 1
ATOM 671 C CA . GLU A 1 84 ? -5.629 -0.888 -3.278 1.00 97.00 84 GLU A CA 1
ATOM 672 C C . GLU A 1 84 ? -4.207 -1.478 -3.216 1.00 97.00 84 GLU A C 1
ATOM 674 O O . GLU A 1 84 ? -3.523 -1.577 -4.236 1.00 97.00 84 GLU A O 1
ATOM 679 N N . LEU A 1 85 ? -3.764 -1.953 -2.045 1.00 97.69 85 LEU A N 1
ATOM 680 C CA . LEU A 1 85 ? -2.500 -2.685 -1.898 1.00 97.69 85 LEU A CA 1
ATOM 681 C C . LEU A 1 85 ? -2.471 -3.957 -2.739 1.00 97.69 85 LEU A C 1
ATOM 683 O O . LEU A 1 85 ? -1.435 -4.288 -3.320 1.00 97.69 85 LEU A O 1
ATOM 687 N N . LYS A 1 86 ? -3.588 -4.687 -2.790 1.00 97.62 86 LYS A N 1
ATOM 688 C CA . LYS A 1 86 ? -3.706 -5.895 -3.604 1.00 97.62 86 LYS A CA 1
ATOM 689 C C . LYS A 1 86 ? -3.543 -5.557 -5.085 1.00 97.62 86 LYS A C 1
ATOM 691 O O . LYS A 1 86 ? -2.734 -6.199 -5.754 1.00 97.62 86 LYS A O 1
ATOM 696 N N . ASP A 1 87 ? -4.242 -4.532 -5.560 1.00 96.50 87 ASP A N 1
ATOM 697 C CA . ASP A 1 87 ? -4.198 -4.118 -6.963 1.00 96.50 87 ASP A CA 1
ATOM 698 C C . ASP A 1 87 ? -2.793 -3.649 -7.365 1.00 96.50 87 ASP A C 1
ATOM 700 O O . ASP A 1 87 ? -2.243 -4.090 -8.374 1.00 96.50 87 ASP A O 1
ATOM 704 N N . ILE A 1 88 ? -2.144 -2.820 -6.544 1.00 95.31 88 ILE A N 1
ATOM 705 C CA . ILE A 1 88 ? -0.801 -2.305 -6.852 1.00 95.31 88 ILE A CA 1
ATOM 706 C C . ILE A 1 88 ? 0.254 -3.413 -6.805 1.00 95.31 88 ILE A C 1
ATOM 708 O O . ILE A 1 88 ? 1.175 -3.416 -7.623 1.00 95.31 88 ILE A O 1
ATOM 712 N N . ARG A 1 89 ? 0.136 -4.382 -5.888 1.00 96.06 89 ARG A N 1
ATOM 713 C CA . ARG A 1 89 ? 1.039 -5.544 -5.861 1.00 96.06 89 ARG A CA 1
ATOM 714 C C . ARG A 1 89 ? 0.891 -6.406 -7.112 1.00 96.06 89 ARG A C 1
ATOM 716 O O . ARG A 1 89 ? 1.901 -6.893 -7.607 1.00 96.06 89 ARG A O 1
ATOM 723 N N . GLN A 1 90 ? -0.321 -6.535 -7.651 1.00 95.56 90 GLN A N 1
ATOM 724 C CA . GLN A 1 90 ? -0.536 -7.221 -8.924 1.00 95.56 90 GLN A CA 1
ATOM 725 C C . GLN A 1 90 ? 0.128 -6.468 -10.086 1.00 95.56 90 GLN A C 1
ATOM 727 O O . GLN A 1 90 ? 0.785 -7.088 -10.918 1.00 95.56 90 GLN A O 1
ATOM 732 N N . VAL A 1 91 ? 0.033 -5.134 -10.123 1.00 92.94 91 VAL A N 1
ATOM 733 C CA . VAL A 1 91 ? 0.753 -4.323 -11.124 1.00 92.94 91 VAL A CA 1
ATOM 734 C C . VAL A 1 91 ? 2.268 -4.489 -10.978 1.00 92.94 91 VAL A C 1
ATOM 736 O O . VAL A 1 91 ? 2.966 -4.661 -11.975 1.00 92.94 91 VAL A O 1
ATOM 739 N N . LYS A 1 92 ? 2.785 -4.492 -9.743 1.00 93.75 92 LYS A N 1
ATOM 740 C CA . LYS A 1 92 ? 4.206 -4.734 -9.469 1.00 93.75 92 LYS A CA 1
ATOM 741 C C . LYS A 1 92 ? 4.660 -6.098 -9.989 1.00 93.75 92 LYS A C 1
ATOM 743 O O . LYS A 1 92 ? 5.710 -6.179 -10.609 1.00 93.75 92 LYS A O 1
ATOM 748 N N . GLU A 1 93 ? 3.876 -7.148 -9.754 1.00 93.62 93 GLU A N 1
ATOM 749 C CA . GLU A 1 93 ? 4.188 -8.498 -10.231 1.00 93.62 93 GLU A CA 1
ATOM 750 C C . GLU A 1 93 ? 4.275 -8.550 -11.760 1.00 93.62 93 GLU A C 1
ATOM 752 O O . GLU A 1 93 ? 5.208 -9.142 -12.289 1.00 93.62 93 GLU A O 1
ATOM 757 N N . VAL A 1 94 ? 3.363 -7.873 -12.466 1.00 90.44 94 VAL A N 1
ATOM 758 C CA . VAL A 1 94 ? 3.406 -7.763 -13.934 1.00 90.44 94 VAL A CA 1
ATOM 759 C C . VAL A 1 94 ? 4.644 -6.999 -14.410 1.00 90.44 94 VAL A C 1
ATOM 761 O O . VAL A 1 94 ? 5.231 -7.371 -15.418 1.00 90.44 94 VAL A O 1
ATOM 764 N N . LEU A 1 95 ? 5.057 -5.946 -13.701 1.00 86.75 95 LEU A N 1
ATOM 765 C CA . LEU A 1 95 ? 6.246 -5.168 -14.065 1.00 86.75 95 LEU A CA 1
ATOM 766 C C . LEU A 1 95 ? 7.568 -5.849 -13.716 1.00 86.75 95 LEU A C 1
ATOM 768 O O . LEU A 1 95 ? 8.594 -5.438 -14.255 1.00 86.75 95 LEU A O 1
ATOM 772 N N . ASP A 1 96 ? 7.569 -6.811 -12.794 1.00 85.81 96 ASP A N 1
ATOM 773 C CA . ASP A 1 96 ? 8.759 -7.560 -12.379 1.00 85.81 96 ASP A CA 1
ATOM 774 C C . ASP A 1 96 ? 9.020 -8.808 -13.259 1.00 85.81 96 ASP A C 1
ATOM 776 O O . ASP A 1 96 ? 10.109 -9.379 -13.159 1.00 85.81 96 ASP A O 1
ATOM 780 N N . GLN A 1 97 ? 8.057 -9.216 -14.102 1.00 76.12 97 GLN A N 1
ATOM 781 C CA . GLN A 1 97 ? 8.187 -10.284 -15.116 1.00 76.12 97 GLN A CA 1
ATOM 782 C C . GLN A 1 97 ? 9.003 -9.833 -16.334 1.00 76.12 97 GLN A C 1
ATOM 784 O O . GLN A 1 97 ? 9.712 -10.703 -16.891 1.00 76.12 97 GLN A O 1
#

pLDDT: mean 78.06, std 18.72, range [38.62, 97.88]

Organism: NCBI:txid1802675

Radius of gyration: 29.07 Å; Cα contacts (8 Å, |Δi|>4): 29; chains: 1; bounding box: 87×19×58 Å

Secondary structure (DSSP, 8-state):
---------------------PPP--HHHHHHHHHHHHHHHHHHHHHHHHHHHHHHHHHHHT-TTS-PPPPHHHHHHHHHHHHHHHHHHHHHHHHH-

Mean predicted aligned error: 14.47 Å

Nearest PDB structures (foldseek):
  6he3-assembly1_A  TM=9.013E-01  e=2.491E-0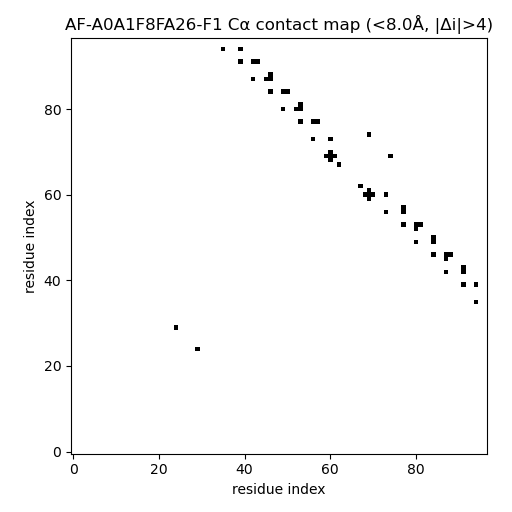1  Pseudomonas aeruginosa
  6r1m-assembly1_A  TM=9.099E-01  e=6.253E-01  Escherichia coli
  6r1m-assembly1_B  TM=9.089E-01  e=7.132E-01  Escherichia coli
  3qne-assembly1_A  TM=9.198E-01  e=3.236E+00  Candida albicans
  4biz-assembly2_D  TM=5.445E-01  e=8.675E+00  Escherichia coli K-12